Protein AF-A0A7X7SH46-F1 (afdb_monomer)

Radius of gyration: 18.76 Å; Cα contacts (8 Å, |Δi|>4): 36; chains: 1; bounding box: 46×29×49 Å

Structure (mmCIF, N/CA/C/O backbone):
data_AF-A0A7X7SH46-F1
#
_entry.id   AF-A0A7X7SH46-F1
#
loop_
_atom_site.group_PDB
_atom_site.id
_atom_site.type_symbol
_atom_site.label_atom_id
_atom_site.label_alt_id
_atom_site.label_comp_id
_atom_site.label_asym_id
_atom_site.label_entity_id
_atom_site.label_seq_id
_atom_site.pdbx_PDB_ins_code
_atom_site.Cartn_x
_atom_site.Cartn_y
_atom_site.Cartn_z
_atom_site.occupancy
_atom_site.B_iso_or_equiv
_atom_site.auth_seq_id
_atom_site.auth_comp_id
_atom_site.auth_asym_id
_atom_site.auth_atom_id
_atom_site.pdbx_PDB_model_num
ATOM 1 N N . MET A 1 1 ? -26.342 -1.533 18.857 1.00 68.94 1 MET A N 1
ATOM 2 C CA . MET A 1 1 ? -24.917 -1.578 19.217 1.00 68.94 1 MET A CA 1
ATOM 3 C C . MET A 1 1 ? -24.767 -0.685 20.422 1.00 68.94 1 MET A C 1
ATOM 5 O O . MET A 1 1 ? -25.228 0.450 20.354 1.00 68.94 1 MET A O 1
ATOM 9 N N . ASP A 1 2 ? -24.269 -1.223 21.525 1.00 87.88 2 ASP A N 1
ATOM 10 C CA . ASP A 1 2 ? -23.991 -0.407 22.704 1.00 87.88 2 ASP A CA 1
ATOM 11 C C . ASP A 1 2 ? -22.675 0.375 22.528 1.00 87.88 2 ASP A C 1
ATOM 13 O O . ASP A 1 2 ? -21.909 0.161 21.583 1.00 87.88 2 ASP A O 1
ATOM 17 N N . GLU A 1 3 ? -22.445 1.343 23.409 1.00 88.31 3 GLU A N 1
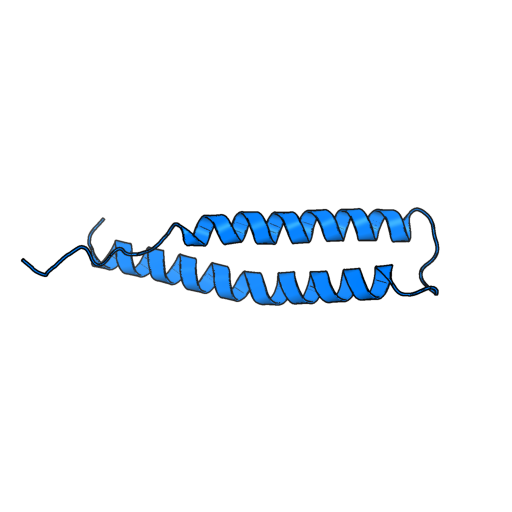ATOM 18 C CA . GLU A 1 3 ? -21.283 2.237 23.361 1.00 88.31 3 GLU A CA 1
ATOM 19 C C . GLU A 1 3 ? -19.954 1.471 23.480 1.00 88.31 3 GLU A C 1
ATOM 21 O O . GLU A 1 3 ? -18.951 1.840 22.867 1.00 88.31 3 GLU A O 1
ATOM 26 N N . GLN A 1 4 ? -19.964 0.359 24.219 1.00 90.00 4 GLN A N 1
ATOM 27 C CA . GLN A 1 4 ? -18.802 -0.499 24.408 1.00 90.00 4 GLN A CA 1
ATOM 28 C C . GLN A 1 4 ? -18.440 -1.247 23.119 1.00 90.00 4 GLN A C 1
ATOM 30 O O . GLN A 1 4 ? -17.291 -1.196 22.684 1.00 90.00 4 GLN A O 1
ATOM 35 N N . GLN A 1 5 ? -19.424 -1.855 22.457 1.00 90.00 5 GLN A N 1
ATOM 36 C CA . GLN A 1 5 ? -19.257 -2.503 21.156 1.00 90.00 5 GLN A CA 1
ATOM 37 C C . GLN A 1 5 ? -18.768 -1.517 20.090 1.00 90.00 5 GLN A C 1
ATOM 39 O O . GLN A 1 5 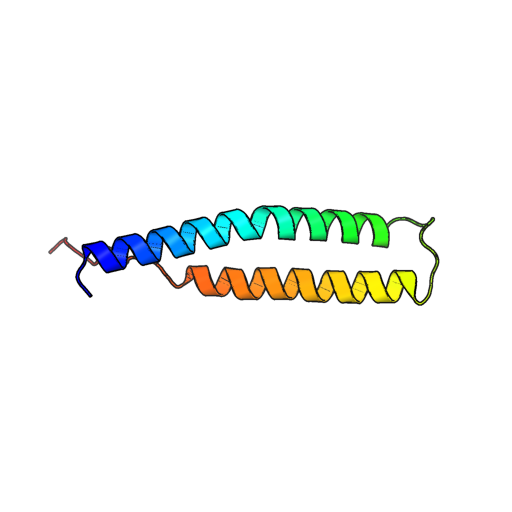? -17.930 -1.870 19.259 1.00 90.00 5 GLN A O 1
ATOM 44 N N . TYR A 1 6 ? -19.254 -0.271 20.110 1.00 89.31 6 TYR A N 1
ATOM 45 C CA . TYR A 1 6 ? -18.776 0.755 19.183 1.00 89.31 6 TYR A CA 1
ATOM 46 C C . TYR A 1 6 ? -17.295 1.083 19.406 1.00 89.31 6 TYR A C 1
ATOM 48 O O . TYR A 1 6 ? -16.521 1.092 18.446 1.00 89.31 6 TYR A O 1
ATOM 56 N N . ARG A 1 7 ? -16.884 1.298 20.665 1.00 90.75 7 ARG A N 1
ATOM 57 C CA . ARG A 1 7 ? -15.476 1.534 21.020 1.00 90.75 7 ARG A CA 1
ATOM 58 C C . ARG A 1 7 ? -14.577 0.390 20.567 1.00 90.75 7 ARG A C 1
ATOM 60 O O . ARG A 1 7 ? -13.550 0.637 19.941 1.00 90.75 7 ARG A O 1
ATOM 67 N N . GLU A 1 8 ? -14.987 -0.852 20.809 1.00 93.69 8 GLU A N 1
ATOM 68 C CA . GLU A 1 8 ? -14.222 -2.037 20.408 1.00 93.69 8 GLU A CA 1
ATOM 69 C C . GLU A 1 8 ? -14.020 -2.115 18.887 1.00 93.69 8 GLU A C 1
ATOM 71 O O . GLU A 1 8 ? -12.920 -2.429 18.422 1.00 93.69 8 GLU A O 1
ATOM 76 N N . ILE A 1 9 ? -15.044 -1.764 18.100 1.00 92.75 9 ILE A N 1
ATOM 77 C CA . ILE A 1 9 ? -14.945 -1.695 16.635 1.00 92.75 9 ILE A CA 1
ATOM 78 C C . ILE A 1 9 ? -13.990 -0.580 16.201 1.00 92.75 9 ILE A C 1
ATOM 80 O O . ILE A 1 9 ? -13.124 -0.819 15.357 1.00 92.75 9 ILE A O 1
ATOM 84 N N . VAL A 1 10 ? -14.104 0.623 16.774 1.00 92.56 10 VAL A N 1
ATOM 85 C CA . VAL A 1 10 ? -13.211 1.751 16.451 1.00 92.56 10 VAL A CA 1
ATOM 86 C C . VAL A 1 10 ? -11.755 1.396 16.761 1.00 92.56 10 VAL A C 1
ATOM 88 O O . VAL A 1 10 ? -10.863 1.629 15.939 1.00 92.56 10 VAL A O 1
ATOM 91 N N . GLU A 1 11 ? -11.497 0.781 17.914 1.00 93.19 11 GLU A N 1
ATOM 92 C CA . GLU A 1 11 ? -10.162 0.317 18.279 1.00 93.19 11 GLU A CA 1
ATOM 93 C C . GLU A 1 11 ? -9.635 -0.763 17.334 1.00 93.19 11 GLU A C 1
ATOM 95 O O . GLU A 1 11 ? -8.469 -0.712 16.933 1.00 93.19 11 GLU A O 1
ATOM 100 N N . LEU A 1 12 ? -10.474 -1.733 16.957 1.00 94.75 12 LEU A N 1
ATOM 101 C CA . LEU A 1 12 ? -10.101 -2.769 16.000 1.00 94.75 12 LEU A CA 1
ATOM 102 C C . LEU A 1 12 ? -9.721 -2.151 14.650 1.00 94.75 12 LEU A C 1
ATOM 104 O O . LEU A 1 12 ? -8.662 -2.474 14.114 1.00 94.75 12 LEU A O 1
ATOM 108 N N . VAL A 1 13 ? -10.525 -1.218 14.134 1.00 93.56 13 VAL A N 1
ATOM 109 C CA . VAL A 1 13 ? -10.236 -0.500 12.883 1.00 93.56 13 VAL A CA 1
ATOM 110 C C . VAL A 1 13 ? -8.921 0.273 12.989 1.00 93.56 13 VAL A C 1
ATOM 112 O O . VAL A 1 13 ? -8.096 0.220 12.072 1.00 93.56 13 VAL A O 1
ATOM 115 N N . ARG A 1 14 ? -8.675 0.953 14.117 1.00 92.44 14 ARG A N 1
ATOM 116 C CA . ARG A 1 14 ? -7.418 1.671 14.366 1.00 92.44 14 ARG A CA 1
ATOM 117 C C . ARG A 1 14 ? -6.210 0.731 14.364 1.00 92.44 14 ARG A C 1
ATOM 119 O O . ARG A 1 14 ? -5.211 1.069 13.726 1.00 92.44 14 ARG A O 1
ATOM 126 N N . ARG A 1 15 ? -6.299 -0.415 15.051 1.00 93.81 15 ARG A N 1
ATOM 127 C CA . ARG A 1 15 ? -5.234 -1.432 15.110 1.00 93.81 15 ARG A CA 1
ATOM 128 C C . ARG A 1 15 ? -4.954 -2.017 13.729 1.00 93.81 15 ARG A C 1
ATOM 130 O O . ARG A 1 15 ? -3.833 -1.911 13.249 1.00 93.81 15 ARG A O 1
ATOM 137 N N . VAL A 1 16 ? -5.984 -2.500 13.035 1.00 94.38 16 VAL A N 1
ATOM 138 C CA . VAL A 1 16 ? -5.850 -3.078 11.686 1.00 94.38 16 VAL A CA 1
ATOM 139 C C . VAL A 1 16 ? -5.233 -2.078 10.707 1.00 94.38 16 VAL A C 1
ATOM 141 O O . VAL A 1 16 ? -4.336 -2.436 9.950 1.00 94.38 16 VAL A O 1
ATOM 144 N N . ARG A 1 17 ? -5.656 -0.806 10.738 1.00 93.31 17 ARG A N 1
ATOM 145 C CA . ARG A 1 17 ? -5.070 0.242 9.889 1.00 93.31 17 ARG A CA 1
ATOM 146 C C . ARG A 1 17 ? -3.581 0.437 10.171 1.00 93.31 17 ARG A C 1
ATOM 148 O O . ARG A 1 17 ? -2.798 0.551 9.233 1.00 93.31 17 ARG A O 1
ATOM 155 N N . HIS A 1 18 ? -3.202 0.528 11.443 1.00 92.31 18 HIS A N 1
ATOM 156 C CA . HIS A 1 18 ? -1.804 0.679 11.842 1.00 92.31 18 HIS A CA 1
ATOM 157 C C . HIS A 1 18 ? -0.964 -0.516 11.371 1.00 92.31 18 HIS A C 1
ATOM 159 O O . HIS A 1 18 ? 0.053 -0.335 10.701 1.00 92.31 18 HIS A O 1
ATOM 165 N N . ASP A 1 19 ? -1.442 -1.726 11.647 1.00 95.81 19 ASP A N 1
ATOM 166 C CA . ASP A 1 19 ? -0.717 -2.962 11.367 1.00 95.81 19 ASP A CA 1
ATOM 167 C C . ASP A 1 19 ? -0.617 -3.250 9.868 1.00 95.81 19 ASP A C 1
ATOM 169 O O . ASP A 1 19 ? 0.369 -3.834 9.432 1.00 95.81 19 ASP A O 1
ATOM 173 N N . ALA A 1 20 ? -1.584 -2.797 9.064 1.00 95.69 20 ALA A N 1
ATOM 174 C CA . ALA A 1 20 ? -1.521 -2.868 7.606 1.00 95.69 20 ALA A CA 1
ATOM 175 C C . ALA A 1 20 ? -0.616 -1.785 6.993 1.00 95.69 20 ALA A C 1
ATOM 177 O O . ALA A 1 20 ? 0.106 -2.056 6.033 1.00 95.69 20 ALA A O 1
ATOM 178 N N . ASN A 1 21 ? -0.610 -0.565 7.545 1.00 93.94 21 ASN A N 1
ATOM 179 C CA . ASN A 1 21 ? 0.215 0.529 7.025 1.00 93.94 21 ASN A CA 1
ATOM 180 C C . ASN A 1 21 ? 1.714 0.205 7.065 1.00 93.94 21 ASN A C 1
ATOM 182 O O . ASN A 1 21 ? 2.425 0.553 6.123 1.00 93.94 21 ASN A O 1
ATOM 186 N N . ASN A 1 22 ? 2.196 -0.469 8.113 1.00 94.12 22 ASN A N 1
ATOM 187 C CA . ASN A 1 22 ? 3.612 -0.825 8.249 1.00 94.12 22 ASN A CA 1
ATOM 188 C C . ASN A 1 22 ? 4.153 -1.688 7.089 1.00 94.12 22 ASN A C 1
ATOM 190 O O . ASN A 1 22 ? 5.072 -1.237 6.400 1.00 94.12 22 ASN A O 1
ATOM 194 N N . PRO A 1 23 ? 3.616 -2.892 6.816 1.00 97.50 23 PRO A N 1
ATOM 195 C CA . PRO A 1 23 ? 4.102 -3.733 5.728 1.00 97.50 23 PRO A CA 1
ATOM 196 C C . PRO A 1 23 ? 3.863 -3.107 4.349 1.00 97.50 23 PRO A C 1
ATOM 198 O O . PRO A 1 23 ? 4.712 -3.259 3.476 1.00 97.50 23 PRO A O 1
ATOM 201 N N . ILE A 1 24 ? 2.770 -2.359 4.145 1.00 98.12 24 ILE A N 1
ATOM 202 C CA . ILE A 1 24 ? 2.513 -1.676 2.865 1.00 98.1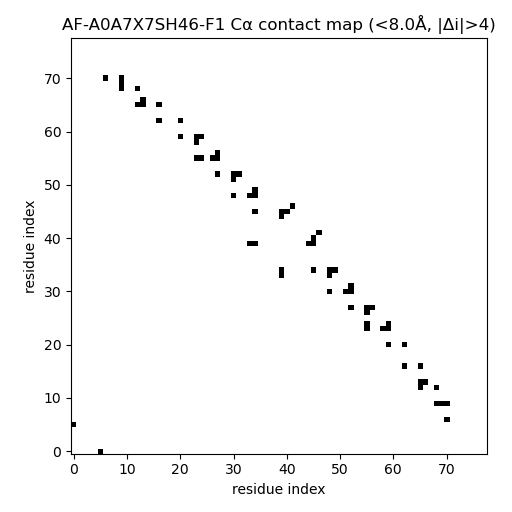2 24 ILE A CA 1
ATOM 203 C C . ILE A 1 24 ? 3.553 -0.580 2.613 1.00 98.12 24 ILE A C 1
ATOM 205 O O . ILE A 1 24 ? 4.084 -0.475 1.510 1.00 98.12 24 ILE A O 1
ATOM 209 N N . THR A 1 25 ? 3.878 0.212 3.637 1.00 96.69 25 THR A N 1
ATOM 210 C CA . THR A 1 25 ? 4.896 1.268 3.533 1.00 96.69 25 THR A CA 1
ATOM 211 C C . THR A 1 25 ? 6.280 0.671 3.286 1.00 96.69 25 THR A C 1
ATOM 213 O O . THR A 1 25 ? 7.013 1.169 2.435 1.00 96.69 25 THR A O 1
ATOM 216 N N . ALA A 1 26 ? 6.624 -0.427 3.968 1.00 98.31 26 ALA A N 1
ATOM 217 C CA . ALA A 1 26 ? 7.880 -1.139 3.736 1.00 98.31 26 ALA A CA 1
ATOM 218 C C . ALA A 1 26 ? 7.965 -1.696 2.304 1.00 98.31 26 ALA A C 1
ATOM 220 O O . ALA A 1 26 ? 8.961 -1.478 1.617 1.00 98.31 26 ALA A O 1
ATOM 221 N N . ALA A 1 27 ? 6.906 -2.358 1.824 1.00 98.56 27 ALA A N 1
ATOM 222 C CA . ALA A 1 27 ? 6.837 -2.871 0.458 1.00 98.56 27 ALA A CA 1
ATOM 223 C C . ALA A 1 27 ? 6.973 -1.748 -0.581 1.00 98.56 27 ALA A C 1
ATOM 225 O O . ALA A 1 27 ? 7.704 -1.906 -1.557 1.00 98.56 27 ALA A O 1
ATOM 226 N N . LEU A 1 28 ? 6.329 -0.599 -0.347 1.00 98.62 28 LEU A N 1
ATOM 227 C CA . LEU A 1 28 ? 6.433 0.561 -1.229 1.00 98.62 28 LEU A CA 1
ATOM 228 C C . LEU A 1 28 ? 7.873 1.076 -1.296 1.00 98.62 28 LEU A C 1
ATOM 230 O O . LEU A 1 28 ? 8.381 1.292 -2.392 1.00 98.62 28 LEU A O 1
ATOM 234 N N . GLY A 1 29 ? 8.547 1.193 -0.149 1.00 98.44 29 GLY A N 1
ATOM 235 C CA . GLY A 1 29 ? 9.957 1.576 -0.098 1.00 98.44 29 GLY A CA 1
ATOM 236 C C . GLY A 1 29 ? 10.855 0.616 -0.883 1.00 98.44 29 GLY A C 1
ATOM 237 O O . GLY A 1 29 ? 11.680 1.057 -1.676 1.00 98.44 29 GLY A O 1
ATOM 238 N N . HIS A 1 30 ? 10.661 -0.699 -0.739 1.00 98.50 30 HIS A N 1
ATOM 239 C CA . HIS A 1 30 ? 11.417 -1.691 -1.514 1.00 98.50 30 HIS A CA 1
ATOM 240 C C . HIS A 1 30 ? 11.176 -1.583 -3.023 1.00 98.50 30 HIS A C 1
ATOM 242 O O . HIS A 1 30 ? 12.126 -1.657 -3.798 1.00 98.50 30 HIS A O 1
ATOM 248 N N . VAL A 1 31 ? 9.926 -1.388 -3.448 1.00 98.50 31 VAL A N 1
ATOM 249 C CA . VAL A 1 31 ? 9.586 -1.199 -4.866 1.00 98.50 31 VAL A CA 1
ATOM 250 C C . VAL A 1 31 ? 10.237 0.067 -5.416 1.00 98.50 31 VAL A C 1
ATOM 252 O O . VAL A 1 31 ? 10.787 0.038 -6.512 1.00 98.50 31 VAL A O 1
ATOM 255 N N . GLN A 1 32 ? 10.230 1.158 -4.652 1.00 98.25 32 GLN A N 1
ATOM 256 C CA . GLN A 1 32 ? 10.865 2.415 -5.049 1.00 98.25 32 GLN A CA 1
ATOM 257 C C . GLN A 1 32 ? 12.383 2.269 -5.184 1.00 98.25 32 GLN A C 1
ATOM 259 O O . GLN A 1 32 ? 12.934 2.681 -6.200 1.00 98.25 32 GLN A O 1
ATOM 264 N N . LEU A 1 33 ? 13.039 1.582 -4.243 1.00 98.50 33 LEU A N 1
ATOM 265 C CA . LEU A 1 33 ? 14.467 1.267 -4.347 1.00 98.50 33 LEU A CA 1
ATOM 266 C C . LEU A 1 33 ? 14.785 0.432 -5.598 1.00 98.50 33 LEU A C 1
ATOM 268 O O . LEU A 1 33 ? 15.762 0.708 -6.284 1.00 98.50 33 LEU A O 1
ATOM 272 N N . LEU A 1 34 ? 13.950 -0.560 -5.930 1.00 98.06 34 LEU A N 1
ATOM 273 C CA . LEU A 1 34 ? 14.113 -1.361 -7.151 1.00 98.06 34 LEU A CA 1
ATOM 274 C C . LEU A 1 34 ? 13.880 -0.542 -8.428 1.00 98.06 34 LEU A C 1
ATOM 276 O O . LEU A 1 34 ? 14.546 -0.764 -9.434 1.00 98.06 34 LEU A O 1
ATOM 280 N N . LEU A 1 35 ? 12.944 0.408 -8.410 1.00 97.50 35 LEU A N 1
ATOM 281 C CA . LEU A 1 35 ? 12.705 1.306 -9.541 1.00 97.50 35 LEU A CA 1
ATOM 282 C C . LEU A 1 35 ? 13.880 2.267 -9.775 1.00 97.50 35 LEU A C 1
ATOM 284 O O . LEU A 1 35 ? 14.150 2.610 -10.930 1.00 97.50 35 LEU A O 1
ATOM 288 N N . GLU A 1 36 ? 14.580 2.667 -8.712 1.00 97.12 36 GLU A N 1
ATOM 289 C CA . GLU A 1 36 ? 15.792 3.497 -8.754 1.00 97.12 36 GLU A CA 1
ATOM 290 C C . GLU A 1 36 ? 17.060 2.704 -9.117 1.00 97.12 36 GLU A C 1
ATOM 292 O O . GLU A 1 36 ? 18.034 3.292 -9.591 1.00 97.12 36 GLU A O 1
ATOM 297 N N . ASP A 1 37 ? 17.054 1.379 -8.948 1.00 97.44 37 ASP A N 1
ATOM 298 C CA . ASP A 1 37 ? 18.198 0.520 -9.243 1.00 97.44 37 ASP A CA 1
ATOM 299 C C . ASP A 1 37 ? 18.449 0.417 -10.768 1.00 97.44 37 ASP A C 1
ATOM 301 O O . ASP A 1 37 ? 17.600 -0.079 -11.523 1.00 97.44 37 ASP A O 1
ATOM 305 N N . PRO A 1 38 ? 19.618 0.862 -11.273 1.00 94.50 38 PRO A N 1
ATOM 306 C CA . PRO A 1 38 ? 19.952 0.768 -12.692 1.00 94.50 38 PRO A CA 1
ATOM 307 C C . PRO A 1 38 ? 20.192 -0.673 -13.168 1.00 94.50 38 PRO A C 1
ATOM 309 O O . PRO A 1 38 ? 20.201 -0.910 -14.376 1.00 94.50 38 PRO A O 1
ATOM 312 N N . SER A 1 39 ? 20.395 -1.631 -12.256 1.00 96.00 39 SER A N 1
ATOM 313 C CA . SER A 1 39 ? 20.561 -3.050 -12.586 1.00 96.00 39 SER A CA 1
ATOM 314 C C . SER A 1 39 ? 19.242 -3.745 -12.930 1.00 96.00 39 SER A C 1
ATOM 316 O O . SER A 1 39 ? 19.255 -4.782 -13.597 1.00 96.00 39 SER A O 1
ATOM 318 N N . VAL A 1 40 ? 18.102 -3.163 -12.538 1.00 94.00 40 VAL A N 1
ATOM 319 C CA . VAL A 1 40 ? 16.780 -3.668 -12.908 1.00 94.00 40 VAL A CA 1
ATOM 320 C C . VAL A 1 40 ? 16.535 -3.392 -14.399 1.00 94.00 40 VAL A C 1
ATOM 322 O O . VAL A 1 40 ? 16.534 -2.225 -14.817 1.00 94.00 40 VAL A O 1
ATOM 325 N N . PRO A 1 41 ? 16.313 -4.438 -15.223 1.00 90.94 41 PRO A N 1
ATOM 326 C CA . PRO A 1 41 ? 16.111 -4.273 -16.656 1.00 90.94 41 PRO A CA 1
ATOM 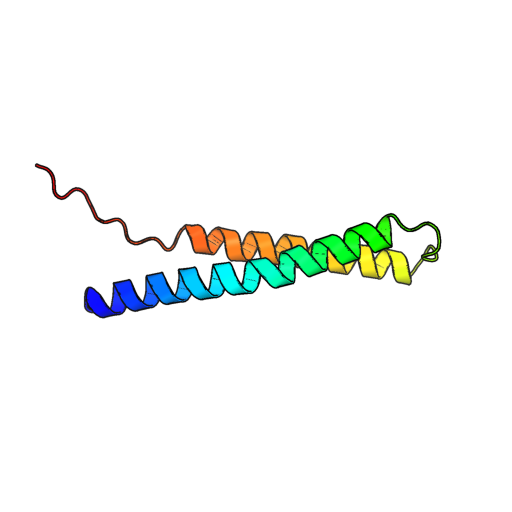327 C C . PRO A 1 41 ? 14.906 -3.385 -16.973 1.00 90.94 41 PRO A C 1
ATOM 329 O O . PRO A 1 41 ? 13.861 -3.463 -16.325 1.00 90.94 41 PRO A O 1
ATOM 332 N N . ALA A 1 42 ? 15.036 -2.568 -18.017 1.00 88.75 42 ALA A N 1
ATOM 333 C CA . ALA A 1 42 ? 13.886 -1.900 -18.615 1.00 88.75 42 ALA A CA 1
ATOM 334 C C . ALA A 1 42 ? 12.929 -2.922 -19.266 1.00 88.75 42 ALA A C 1
ATOM 336 O O . ALA A 1 42 ? 13.353 -4.010 -19.660 1.00 88.75 42 ALA A O 1
ATOM 337 N N . GLY A 1 43 ? 11.653 -2.549 -19.402 1.00 93.31 43 GLY A N 1
ATOM 338 C CA . GLY A 1 43 ? 10.589 -3.396 -19.953 1.00 93.31 43 GLY A CA 1
ATOM 339 C C . GLY A 1 43 ? 9.719 -4.025 -18.864 1.00 93.31 43 GLY A C 1
ATOM 340 O O . GLY A 1 43 ? 9.573 -3.455 -17.782 1.00 93.31 43 GLY A O 1
ATOM 341 N N . ASP A 1 44 ? 9.186 -5.216 -19.137 1.00 94.94 44 ASP A N 1
ATOM 342 C CA . ASP A 1 44 ? 8.118 -5.868 -18.363 1.00 94.94 44 ASP A CA 1
ATOM 343 C C 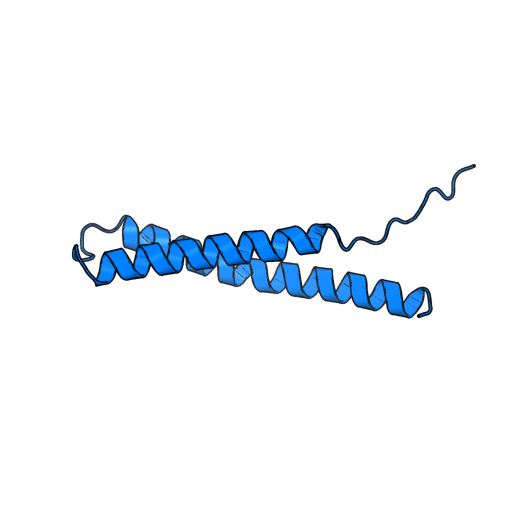. ASP A 1 44 ? 8.349 -5.901 -16.842 1.00 94.94 44 ASP A C 1
ATOM 345 O O . ASP A 1 44 ? 7.408 -5.743 -16.061 1.00 94.94 44 ASP A O 1
ATOM 349 N N . ALA A 1 45 ? 9.598 -6.083 -16.399 1.00 94.31 45 ALA A N 1
ATOM 350 C CA . ALA A 1 45 ? 9.947 -6.084 -14.978 1.00 94.31 45 ALA A CA 1
ATOM 351 C C . ALA A 1 45 ? 9.739 -4.703 -14.329 1.00 94.31 45 ALA A C 1
ATOM 353 O O . ALA A 1 45 ? 9.130 -4.606 -13.263 1.00 94.31 45 ALA A O 1
ATOM 354 N N . ARG A 1 46 ? 10.200 -3.629 -14.982 1.00 96.19 46 ARG A N 1
ATOM 355 C CA . ARG A 1 46 ? 10.038 -2.252 -14.495 1.00 96.19 46 ARG A CA 1
ATOM 356 C C . ARG A 1 46 ? 8.583 -1.794 -14.594 1.00 96.19 46 ARG A C 1
ATOM 358 O O . ARG A 1 46 ? 8.086 -1.157 -13.668 1.00 96.19 46 ARG A O 1
ATOM 365 N N . ASP A 1 47 ? 7.882 -2.192 -15.653 1.00 97.25 47 ASP A N 1
ATOM 366 C CA . ASP A 1 47 ? 6.451 -1.916 -15.816 1.00 97.25 47 ASP A CA 1
ATOM 367 C C . ASP A 1 47 ? 5.630 -2.589 -14.708 1.00 97.25 47 ASP A C 1
ATOM 369 O O . ASP A 1 47 ? 4.777 -1.957 -14.084 1.00 97.25 47 ASP A O 1
ATOM 373 N N . SER A 1 48 ? 5.957 -3.843 -14.376 1.00 97.81 48 SER A N 1
ATOM 374 C CA . SER A 1 48 ? 5.342 -4.557 -13.251 1.00 97.81 48 SER A CA 1
ATOM 375 C C . SER A 1 48 ? 5.606 -3.860 -11.914 1.00 97.81 48 SER A C 1
ATOM 377 O O . SER A 1 48 ? 4.693 -3.737 -11.099 1.00 97.81 48 SER A O 1
ATOM 379 N N . LEU A 1 49 ? 6.823 -3.352 -11.683 1.00 98.25 49 LEU A N 1
ATOM 380 C CA . LEU A 1 49 ? 7.146 -2.588 -10.472 1.00 98.25 49 LEU A CA 1
ATOM 381 C C . LEU A 1 49 ? 6.339 -1.286 -10.376 1.00 98.25 49 LEU A C 1
ATOM 383 O O . LEU A 1 49 ? 5.852 -0.968 -9.293 1.00 98.25 49 LEU A O 1
ATOM 387 N N . HIS A 1 50 ? 6.124 -0.567 -11.481 1.00 98.31 50 HIS A N 1
ATOM 388 C CA . HIS A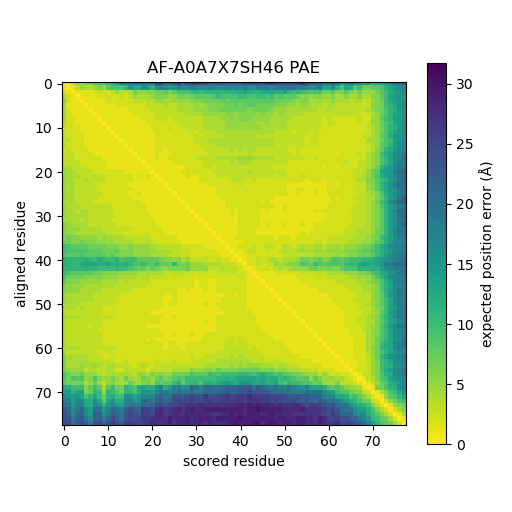 1 50 ? 5.256 0.616 -11.491 1.00 98.31 50 HIS A CA 1
ATOM 389 C C . HIS A 1 50 ? 3.790 0.278 -11.195 1.00 98.31 50 HIS A C 1
ATOM 391 O O . HIS A 1 50 ? 3.132 1.012 -10.454 1.00 98.31 50 HIS A O 1
ATOM 397 N N . VAL A 1 51 ? 3.282 -0.845 -11.715 1.00 98.50 51 VAL A N 1
ATOM 398 C CA . VAL A 1 51 ? 1.937 -1.337 -11.375 1.00 98.50 51 VAL A CA 1
ATOM 399 C C . VAL A 1 51 ? 1.837 -1.630 -9.877 1.00 98.50 51 VAL A C 1
ATOM 401 O O . VAL A 1 51 ? 0.916 -1.148 -9.217 1.00 98.50 51 VAL A O 1
ATOM 404 N N . ILE A 1 52 ? 2.808 -2.357 -9.317 1.00 98.50 52 ILE A N 1
ATOM 405 C CA . ILE A 1 52 ? 2.846 -2.671 -7.882 1.00 98.50 52 ILE A CA 1
ATOM 406 C C . ILE A 1 52 ? 2.928 -1.384 -7.049 1.00 98.50 52 ILE A C 1
ATOM 408 O O . ILE A 1 52 ? 2.201 -1.246 -6.066 1.00 98.50 52 ILE A O 1
ATOM 412 N N . GLU A 1 53 ? 3.760 -0.417 -7.446 1.00 98.69 53 GLU A N 1
ATOM 413 C CA . GLU A 1 53 ? 3.862 0.880 -6.770 1.00 98.69 53 GLU A CA 1
ATOM 414 C C . GLU A 1 53 ? 2.502 1.601 -6.732 1.00 98.69 53 GLU A C 1
ATOM 416 O O . GLU A 1 53 ? 2.095 2.127 -5.691 1.00 98.69 53 GLU A O 1
ATOM 421 N N . GLY A 1 54 ? 1.777 1.592 -7.855 1.00 98.62 54 GLY A N 1
ATOM 422 C CA . GLY A 1 54 ? 0.439 2.165 -7.972 1.00 98.62 54 GLY A CA 1
ATOM 423 C C . GLY A 1 54 ? -0.578 1.503 -7.041 1.00 98.62 54 GLY A C 1
ATOM 424 O O . GLY A 1 54 ? -1.298 2.200 -6.321 1.00 98.62 54 GLY A O 1
ATOM 425 N N . GLU A 1 55 ? -0.608 0.170 -6.993 1.00 98.62 55 GLU A N 1
ATOM 426 C CA . GLU A 1 55 ? -1.519 -0.569 -6.111 1.00 98.62 55 GLU A CA 1
ATOM 427 C C . GLU A 1 55 ? -1.187 -0.358 -4.626 1.00 98.62 55 GLU A C 1
ATOM 429 O O . GLU A 1 55 ? -2.092 -0.148 -3.817 1.00 98.62 55 GLU A O 1
ATOM 434 N N . LEU A 1 56 ? 0.095 -0.309 -4.249 1.00 98.56 56 LEU A N 1
ATOM 435 C CA . LEU A 1 56 ? 0.506 -0.004 -2.873 1.00 98.56 56 LEU A CA 1
ATOM 436 C C . LEU A 1 56 ? 0.084 1.413 -2.459 1.00 98.56 56 LEU A C 1
ATOM 438 O O . LEU A 1 56 ? -0.490 1.598 -1.383 1.00 98.56 56 LEU A O 1
ATOM 442 N N . LYS A 1 57 ? 0.283 2.412 -3.329 1.00 98.12 57 LYS A N 1
ATOM 443 C CA . LYS A 1 57 ? -0.202 3.786 -3.103 1.00 98.12 57 LYS A CA 1
ATOM 444 C C . LYS A 1 57 ? -1.726 3.827 -2.955 1.00 98.12 57 LYS A C 1
ATOM 446 O O . LYS A 1 57 ? -2.243 4.516 -2.073 1.00 98.12 57 LYS A O 1
ATOM 451 N N . ARG A 1 58 ? -2.454 3.061 -3.772 1.00 97.88 58 ARG A N 1
ATOM 452 C CA . ARG A 1 58 ? -3.915 2.945 -3.688 1.00 97.88 58 ARG A CA 1
ATOM 453 C C . ARG A 1 58 ? -4.368 2.301 -2.377 1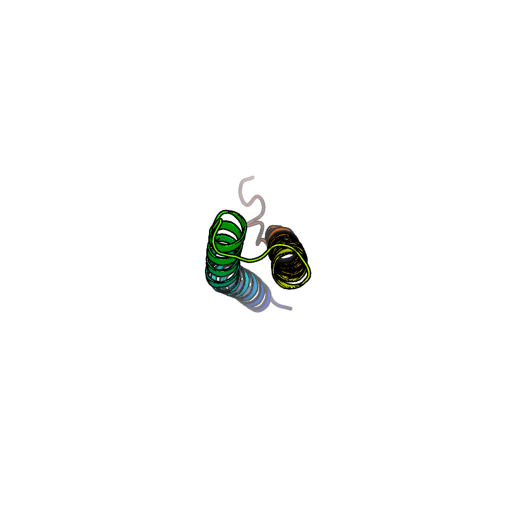.00 97.88 58 ARG A C 1
ATOM 455 O O . ARG A 1 58 ? -5.334 2.777 -1.783 1.00 97.88 58 ARG A O 1
ATOM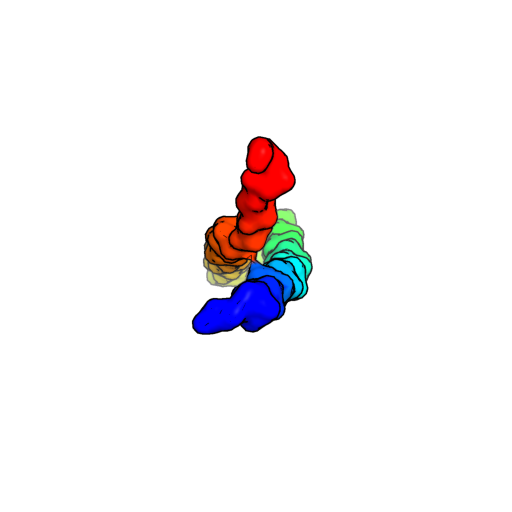 462 N N . LEU A 1 59 ? -3.675 1.268 -1.899 1.00 97.00 59 LEU A N 1
ATOM 463 C CA . LEU A 1 59 ? -3.961 0.639 -0.607 1.00 97.00 59 LEU A CA 1
ATOM 464 C C . LEU A 1 59 ? -3.758 1.613 0.558 1.00 97.00 59 LEU A C 1
ATOM 466 O O . LEU A 1 59 ? -4.628 1.700 1.424 1.00 97.00 59 LEU A O 1
ATOM 470 N N . ILE A 1 60 ? -2.674 2.395 0.550 1.00 95.12 60 ILE A N 1
ATOM 471 C CA . ILE A 1 60 ? -2.450 3.455 1.548 1.00 95.12 60 ILE A CA 1
ATOM 472 C C . ILE A 1 60 ? -3.629 4.433 1.555 1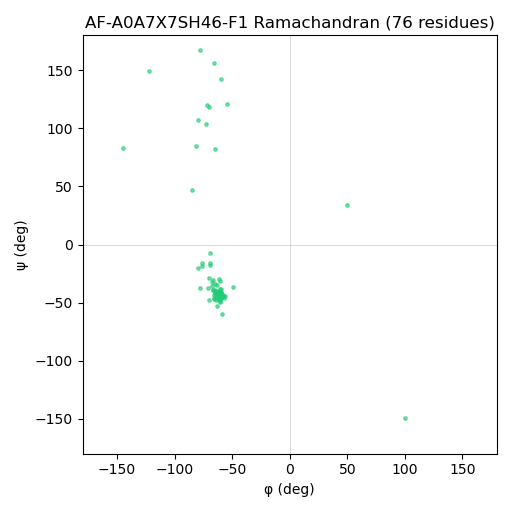.00 95.12 60 ILE A C 1
ATOM 474 O O . ILE A 1 60 ? -4.136 4.789 2.618 1.00 95.12 60 ILE A O 1
ATOM 478 N N . GLU A 1 61 ? -4.107 4.842 0.380 1.00 95.06 61 GLU A N 1
ATOM 479 C CA . GLU A 1 61 ? -5.238 5.763 0.274 1.00 95.06 61 GLU A CA 1
ATOM 480 C C . GLU A 1 61 ? -6.555 5.152 0.782 1.00 95.06 61 GLU A C 1
ATOM 482 O O . GLU A 1 61 ? -7.326 5.814 1.476 1.00 95.06 61 GLU A O 1
ATOM 487 N N . ILE A 1 62 ? -6.803 3.867 0.517 1.00 93.56 62 ILE A N 1
ATOM 488 C CA . ILE A 1 62 ? -7.955 3.145 1.080 1.00 93.56 62 ILE A CA 1
ATOM 489 C C . ILE A 1 62 ? -7.876 3.121 2.614 1.00 93.56 62 ILE A C 1
ATOM 491 O O . ILE A 1 62 ? -8.862 3.426 3.286 1.00 93.56 62 ILE A O 1
ATOM 495 N N . LEU A 1 63 ? -6.704 2.821 3.178 1.00 92.12 63 LEU A N 1
ATOM 496 C CA . LEU A 1 63 ? -6.489 2.793 4.626 1.00 92.12 63 LEU A CA 1
ATOM 497 C C . LEU A 1 63 ? -6.599 4.181 5.272 1.00 92.12 63 LEU A C 1
ATOM 499 O O . LEU A 1 63 ? -7.051 4.290 6.413 1.00 92.12 63 LEU A O 1
ATOM 503 N N . ARG A 1 64 ? -6.248 5.255 4.554 1.00 90.38 64 ARG A N 1
ATOM 504 C CA . ARG A 1 64 ? -6.466 6.637 5.013 1.00 90.38 64 ARG A CA 1
ATOM 505 C C . ARG A 1 64 ? -7.941 6.972 5.174 1.00 90.38 64 ARG A C 1
ATOM 507 O O . ARG A 1 64 ? -8.293 7.647 6.132 1.00 90.38 64 ARG A O 1
ATOM 514 N N . ARG A 1 65 ? -8.833 6.442 4.333 1.00 89.75 65 ARG A N 1
ATOM 515 C CA . ARG A 1 65 ? -10.288 6.640 4.510 1.00 89.75 65 ARG A CA 1
ATOM 516 C C . ARG A 1 65 ? -10.789 6.058 5.832 1.00 89.75 65 ARG A C 1
ATOM 518 O O . ARG A 1 65 ? -11.680 6.628 6.451 1.00 89.75 65 ARG A O 1
ATOM 525 N N . LEU A 1 66 ? -10.147 5.001 6.336 1.00 86.88 66 LEU A N 1
ATOM 526 C CA . LEU A 1 66 ? -10.432 4.448 7.666 1.00 86.88 66 LEU A CA 1
ATOM 527 C C . LEU A 1 66 ? -9.989 5.370 8.815 1.00 86.88 66 LEU A C 1
ATOM 529 O O . LEU A 1 66 ? -10.290 5.085 9.970 1.00 86.88 66 LEU A O 1
ATOM 533 N N . GLN A 1 67 ? -9.273 6.471 8.553 1.00 80.19 67 GLN A N 1
ATOM 534 C CA . GLN A 1 67 ? -9.026 7.513 9.559 1.00 80.19 67 GLN A CA 1
ATOM 535 C C . GLN A 1 67 ? -10.287 8.290 9.923 1.00 80.19 67 GLN A C 1
ATOM 537 O O . GLN A 1 67 ? -10.282 8.929 10.965 1.00 80.19 67 GLN A O 1
ATOM 542 N N . GLN A 1 68 ? -11.343 8.231 9.108 1.00 80.88 68 GLN A N 1
ATOM 543 C CA . GLN A 1 68 ? -12.631 8.865 9.409 1.00 80.88 68 GLN A CA 1
ATOM 544 C C . GLN A 1 68 ? -13.440 8.074 10.445 1.00 80.88 68 GLN A C 1
ATOM 546 O O . GLN A 1 68 ? -14.365 8.609 11.044 1.00 80.88 68 GLN A O 1
ATOM 551 N N . VAL A 1 69 ? -13.079 6.808 10.685 1.00 81.06 69 VAL A N 1
ATOM 552 C CA . VAL A 1 69 ? -13.653 5.996 11.759 1.00 81.06 69 VAL A CA 1
ATOM 553 C C . VAL A 1 69 ? -12.940 6.374 13.056 1.00 81.06 69 VAL A C 1
ATOM 555 O O . VAL A 1 69 ? -11.929 5.776 13.432 1.00 81.06 69 VAL A O 1
ATOM 558 N N . GLN A 1 70 ? -13.429 7.435 13.694 1.00 73.00 70 GLN A N 1
ATOM 559 C CA . GLN A 1 70 ? -12.991 7.888 15.011 1.00 73.00 70 GLN A CA 1
ATOM 560 C C . GLN A 1 70 ? -14.181 7.912 15.961 1.00 73.00 70 GLN A C 1
ATOM 562 O O . GLN A 1 70 ? -15.328 8.107 15.560 1.00 73.00 70 GLN A O 1
ATOM 567 N N . TYR A 1 71 ? -13.883 7.682 17.233 1.00 60.53 71 TYR A N 1
ATOM 568 C CA . TYR A 1 71 ? -14.806 7.992 18.304 1.00 60.53 71 TYR A CA 1
ATOM 569 C C . TYR A 1 71 ? -14.680 9.496 18.552 1.00 60.53 71 TYR A C 1
ATOM 571 O O . TYR A 1 71 ? -13.647 9.938 19.050 1.00 60.53 71 TYR A O 1
ATOM 579 N N . ASP A 1 72 ? -15.683 10.276 18.155 1.00 61.66 72 ASP A N 1
ATOM 580 C CA . ASP A 1 72 ? -15.842 11.618 18.708 1.00 61.66 72 ASP A CA 1
ATOM 581 C C . ASP A 1 72 ? -16.353 11.422 20.138 1.00 61.66 72 ASP A C 1
ATOM 583 O O . ASP A 1 72 ? -17.518 11.081 20.354 1.00 61.66 72 ASP A O 1
ATOM 587 N N . GLU A 1 73 ? -15.474 11.597 21.127 1.00 50.44 73 GLU A N 1
ATOM 588 C CA . GLU A 1 73 ? -15.913 11.946 22.479 1.00 50.44 73 GLU A CA 1
ATOM 589 C C . GLU A 1 73 ? -16.542 13.336 22.364 1.00 50.44 73 GLU A C 1
ATOM 591 O O . GLU A 1 73 ? -15.879 14.356 22.534 1.00 50.44 73 GLU A O 1
ATOM 596 N N . GLY A 1 74 ? -17.808 13.388 21.950 1.00 49.00 74 GLY A N 1
ATOM 597 C CA . GLY A 1 74 ? -18.530 14.639 21.829 1.00 49.00 74 GLY A CA 1
ATOM 598 C C . GLY A 1 74 ? -18.466 15.384 23.156 1.00 49.00 74 GLY A C 1
ATOM 599 O O . GLY A 1 74 ? -18.922 14.864 24.168 1.00 49.00 74 GLY A O 1
ATOM 600 N N . SER A 1 75 ? -17.910 16.595 23.125 1.00 47.12 75 SER A N 1
ATOM 601 C CA . SER A 1 75 ? -18.630 17.789 23.584 1.00 47.12 75 SER A CA 1
ATOM 602 C C . SER A 1 75 ? -19.292 17.695 24.966 1.00 47.12 75 SER A C 1
ATOM 604 O O . SER A 1 75 ? -20.343 18.290 25.177 1.00 47.12 75 SER A O 1
ATOM 606 N N . ALA A 1 76 ? -18.698 16.972 25.915 1.00 47.09 76 ALA A N 1
ATOM 607 C CA . ALA A 1 76 ? -19.169 16.883 27.294 1.00 47.09 76 ALA A CA 1
ATOM 608 C C . ALA A 1 76 ? -18.621 18.050 28.133 1.00 47.09 76 ALA A C 1
ATOM 610 O O . ALA A 1 76 ? -18.103 17.855 29.232 1.00 47.09 76 ALA A O 1
ATOM 611 N N . THR A 1 77 ? -18.727 19.263 27.591 1.00 49.94 77 THR A N 1
ATOM 612 C CA . THR A 1 77 ? -18.500 20.502 28.333 1.00 49.94 77 THR A CA 1
ATOM 613 C C . THR A 1 77 ? -19.469 21.563 27.820 1.00 49.94 77 THR A C 1
ATOM 615 O O . THR A 1 77 ? -19.128 22.344 26.938 1.00 49.94 77 THR A O 1
ATOM 618 N N . ASP A 1 78 ? -20.689 21.529 28.348 1.00 38.59 78 ASP A N 1
ATOM 619 C CA . ASP A 1 78 ? -21.490 22.708 28.703 1.00 38.59 78 ASP A CA 1
ATOM 620 C C . ASP A 1 78 ? -22.467 22.320 29.824 1.00 38.59 78 ASP A C 1
ATOM 622 O O . ASP A 1 78 ? -23.111 21.248 29.712 1.00 38.59 78 ASP A O 1
#

Foldseek 3Di:
DDPVVLVVVLVVLVVVLVVVLVVLVVVLVVLVVLLVDPPNDPDPRNVVSVVSNVVSVVVNVVSVVSVVSDDPPPDPDD

Secondary structure (DSSP, 8-state):
--HHHHHHHHHHHHHHHHHHHHHHHHHHHHHHHHHH-TTSPTTHHHHHHHHHHHHHHHHHHHHHHGGG----------

Sequence (78 aa):
MDEQQYREIVELVRRVRHDANNPITAALGHVQLLLEDPSVPAGDARDSLHVIEGELKRLIEILRRLQQVQYDEGSATD

pLDDT: mean 89.27, std 14.37, range [38.59, 98.69]

Nearest PDB structures (foldseek):
  5da9-assembly1_A  TM=4.546E-01  e=1.276E+00  Thermochaetoides thermophila DSM 1495
  8otz-assembly1_F3  TM=6.370E-01  e=8.570E+00  Bos taurus

Mean predicted aligned error: 6.09 Å

Solvent-accessible surface area (backbone atoms only — not comparable to full-atom values): 4608 Å² total; per-residue (Å²): 132,55,75,64,60,50,50,53,51,39,51,48,52,53,49,54,44,54,65,50,48,54,59,48,52,52,50,41,52,53,44,50,53,51,71,70,36,83,84,53,59,85,53,72,66,46,55,49,43,53,52,52,46,51,52,43,54,50,49,54,54,58,49,52,60,56,64,74,62,63,81,77,81,68,81,88,76,129